Protein AF-A0A6B2IJF4-F1 (afdb_monomer_lite)

InterPro domains:
  IPR004163 Coenzyme A transferase binding site [PS01273] (3-18)
  IPR004165 Coenzyme A transferase family I [PF01144] (1-87)
  IPR004165 Coenzyme A transferase family I [PTHR13707] (1-87)
  IPR012792 3-oxoacid CoA-transferase, subunit A [TIGR02429] (1-87)
  IPR037171 NagB/RpiA transferase-like [SSF100950] (1-87)

Radius of gyration: 11.33 Å; chains: 1; bounding box: 21×26×29 Å

Organism: Acinetobacter baumannii (NCBI:txid470)

Sequence (87 aa):
IKDGATILIGGFGTAGQPAELIDGLIELGVKDLTIVSNNAGNGDYGLAKLLKAGSIKKVICSFPRQSDSYVFDELYRAGKVELELVP

Structure (mmCIF, N/CA/C/O backbone):
data_AF-A0A6B2IJF4-F1
#
_entry.id   AF-A0A6B2IJF4-F1
#
loop_
_atom_site.group_PDB
_atom_site.id
_atom_site.type_symbol
_atom_site.label_atom_id
_atom_site.label_alt_id
_atom_site.label_comp_id
_atom_site.label_asym_id
_atom_site.label_entity_id
_atom_site.label_seq_id
_atom_site.pdbx_PDB_ins_code
_atom_site.Cartn_x
_atom_site.Cartn_y
_atom_site.Cartn_z
_atom_site.occupancy
_atom_site.B_iso_or_equiv
_atom_site.auth_seq_id
_atom_site.auth_comp_id
_atom_site.auth_asym_id
_atom_site.auth_atom_id
_atom_site.pdbx_PDB_model_num
ATOM 1 N N . ILE A 1 1 ? -2.330 11.041 11.371 1.00 95.00 1 ILE A N 1
ATOM 2 C CA . ILE A 1 1 ? -2.989 9.952 10.603 1.00 95.00 1 ILE A CA 1
ATOM 3 C C . ILE A 1 1 ? -3.541 8.959 11.623 1.00 95.00 1 ILE A C 1
ATOM 5 O O . ILE A 1 1 ? -2.962 8.886 12.699 1.00 95.00 1 ILE A O 1
ATOM 9 N N . LYS A 1 2 ? -4.683 8.310 11.364 1.00 97.25 2 LYS A N 1
ATOM 10 C CA . LYS A 1 2 ? -5.336 7.378 12.304 1.00 97.25 2 LYS A CA 1
ATOM 11 C C . LYS A 1 2 ? -5.395 5.976 11.699 1.00 97.25 2 LYS A C 1
ATOM 13 O O . LYS A 1 2 ? -5.299 5.851 10.478 1.00 97.25 2 LYS A O 1
ATOM 18 N N . ASP A 1 3 ? -5.604 4.971 12.541 1.00 98.50 3 ASP A N 1
ATOM 19 C CA . ASP A 1 3 ? -5.860 3.602 12.092 1.00 98.50 3 ASP A CA 1
ATOM 20 C C . ASP A 1 3 ? -7.063 3.548 11.146 1.00 98.50 3 ASP A C 1
ATOM 22 O O . ASP A 1 3 ? -8.009 4.335 11.270 1.00 98.50 3 ASP A O 1
ATOM 26 N N . GLY A 1 4 ? -7.006 2.651 10.163 1.00 98.50 4 GLY A N 1
ATOM 27 C CA . GLY A 1 4 ? -8.052 2.516 9.146 1.00 98.50 4 GLY A CA 1
ATOM 28 C C . GLY A 1 4 ? -8.060 3.614 8.076 1.00 98.50 4 GLY A C 1
ATOM 29 O O . GLY A 1 4 ? -8.941 3.623 7.216 1.00 98.50 4 GLY A O 1
ATOM 30 N N . ALA A 1 5 ? -7.114 4.560 8.102 1.00 98.69 5 ALA A N 1
ATOM 31 C CA . ALA A 1 5 ? -7.055 5.617 7.098 1.00 98.69 5 ALA A CA 1
ATOM 32 C C . ALA A 1 5 ? -6.757 5.069 5.691 1.00 98.69 5 ALA A C 1
ATOM 34 O O . ALA A 1 5 ? -6.001 4.112 5.511 1.00 98.69 5 ALA A O 1
ATOM 35 N N . THR A 1 6 ? -7.318 5.737 4.680 1.00 98.75 6 THR A N 1
ATOM 36 C CA . THR A 1 6 ? -6.937 5.540 3.277 1.00 98.75 6 THR A CA 1
ATOM 37 C C . THR A 1 6 ? -5.869 6.556 2.894 1.00 98.75 6 THR A C 1
ATOM 39 O O . THR A 1 6 ? -6.078 7.757 3.063 1.00 98.75 6 THR A O 1
ATOM 42 N N . ILE A 1 7 ? -4.733 6.080 2.389 1.00 98.38 7 ILE A N 1
ATOM 43 C CA . ILE A 1 7 ? -3.574 6.902 2.037 1.00 98.38 7 ILE A CA 1
ATOM 44 C C . ILE A 1 7 ? -3.249 6.706 0.557 1.00 98.38 7 ILE A C 1
ATOM 46 O O . ILE A 1 7 ? -3.073 5.581 0.091 1.00 98.38 7 ILE A O 1
ATOM 50 N N . LEU A 1 8 ? -3.154 7.814 -0.176 1.00 98.25 8 LEU A N 1
ATOM 51 C CA . LEU A 1 8 ? -2.740 7.830 -1.576 1.00 98.25 8 LEU A CA 1
ATOM 52 C C . LEU A 1 8 ? -1.231 8.075 -1.633 1.00 98.25 8 LEU A C 1
ATOM 54 O O . LEU A 1 8 ? -0.742 9.063 -1.086 1.00 98.25 8 LEU A O 1
ATOM 58 N N . ILE A 1 9 ? -0.503 7.182 -2.299 1.00 97.00 9 ILE A N 1
ATOM 59 C CA . ILE A 1 9 ? 0.952 7.248 -2.432 1.00 97.00 9 ILE A CA 1
ATOM 60 C C . ILE A 1 9 ? 1.307 7.378 -3.910 1.00 97.00 9 ILE A C 1
ATOM 62 O O . ILE A 1 9 ? 1.065 6.466 -4.705 1.00 97.00 9 ILE A O 1
ATOM 66 N N . GLY A 1 10 ? 1.902 8.519 -4.260 1.00 95.88 10 GLY A N 1
ATOM 67 C CA . GLY A 1 10 ? 2.452 8.761 -5.591 1.00 95.88 10 GLY A CA 1
ATOM 68 C C . GLY A 1 10 ? 3.715 7.942 -5.874 1.00 95.88 10 GLY A C 1
ATOM 69 O O . GLY A 1 10 ? 4.348 7.412 -4.960 1.00 95.88 10 GLY A O 1
ATOM 70 N N . GLY A 1 11 ? 4.079 7.874 -7.154 1.00 93.25 11 GLY A N 1
ATOM 71 C CA . GLY A 1 11 ? 5.262 7.171 -7.648 1.00 93.25 11 GLY A CA 1
ATOM 72 C C . GLY A 1 11 ? 4.935 6.073 -8.663 1.00 93.25 11 GLY A C 1
ATOM 73 O O . GLY A 1 11 ? 3.792 5.631 -8.786 1.00 93.25 11 GLY A O 1
ATOM 74 N N . PHE A 1 12 ? 5.958 5.646 -9.403 1.00 91.69 12 PHE A N 1
ATOM 75 C CA . PHE A 1 12 ? 5.901 4.527 -10.343 1.00 91.69 12 PHE A CA 1
ATOM 76 C C . PHE A 1 12 ? 7.097 3.605 -10.118 1.00 91.69 12 PHE A C 1
ATOM 78 O O . PHE A 1 12 ? 8.252 3.983 -10.316 1.00 91.69 12 PHE A O 1
ATOM 85 N N . GLY A 1 13 ? 6.811 2.385 -9.680 1.00 85.12 13 GLY A N 1
ATOM 86 C CA . GLY A 1 13 ? 7.829 1.543 -9.057 1.00 85.12 13 GLY A CA 1
ATOM 87 C C . GLY A 1 13 ? 8.374 2.279 -7.841 1.00 85.12 13 GLY A C 1
ATOM 88 O O . GLY A 1 13 ? 7.647 2.619 -6.912 1.00 85.12 13 GLY A O 1
ATOM 89 N N . THR A 1 14 ? 9.649 2.605 -7.945 1.00 85.81 14 THR A N 1
ATOM 90 C CA . THR A 1 14 ? 10.495 3.167 -6.899 1.00 85.81 14 THR A CA 1
ATOM 91 C C . THR A 1 14 ? 10.729 4.664 -7.121 1.00 85.81 14 THR A C 1
ATOM 93 O O . THR A 1 14 ? 11.101 5.402 -6.209 1.00 85.81 14 THR A O 1
ATOM 96 N N . ALA A 1 15 ? 10.464 5.138 -8.341 1.00 91.94 15 ALA A N 1
ATOM 97 C CA . ALA A 1 15 ? 10.630 6.523 -8.736 1.00 91.94 15 ALA A CA 1
ATOM 98 C C . ALA A 1 15 ? 9.458 7.376 -8.235 1.00 91.94 15 ALA A C 1
ATOM 100 O O . ALA A 1 15 ? 8.291 7.034 -8.433 1.00 91.94 15 ALA A O 1
ATOM 101 N N . GLY A 1 16 ? 9.766 8.521 -7.621 1.00 92.88 16 GLY A N 1
ATOM 102 C CA . GLY A 1 16 ? 8.761 9.486 -7.157 1.00 92.88 16 GLY A CA 1
ATOM 103 C C . GLY A 1 16 ? 7.975 9.055 -5.914 1.00 92.88 16 GLY A C 1
ATOM 104 O O . GLY A 1 16 ? 7.004 9.717 -5.554 1.00 92.88 16 GLY A O 1
ATOM 105 N N . GLN A 1 17 ? 8.386 7.970 -5.256 1.00 94.62 17 GLN A N 1
ATOM 106 C CA . GLN A 1 17 ? 7.787 7.526 -4.006 1.00 94.62 17 GLN A CA 1
ATOM 107 C C . GLN A 1 17 ? 8.241 8.413 -2.828 1.00 94.62 17 GLN A C 1
ATOM 109 O O . GLN A 1 17 ? 9.438 8.675 -2.696 1.00 94.62 17 GLN A O 1
ATOM 114 N N . PRO A 1 18 ? 7.335 8.853 -1.932 1.00 96.12 18 PRO A N 1
ATOM 115 C CA . PRO A 1 18 ? 7.688 9.710 -0.801 1.00 96.12 18 PRO A CA 1
ATOM 116 C C . PRO A 1 18 ? 8.285 8.896 0.363 1.00 96.12 18 PRO A C 1
ATOM 118 O O . PRO A 1 18 ? 7.642 8.722 1.397 1.00 96.12 18 PRO A O 1
ATOM 121 N N . ALA A 1 19 ? 9.504 8.376 0.188 1.00 93.69 19 ALA A N 1
ATOM 122 C CA . ALA A 1 19 ? 10.148 7.444 1.121 1.00 93.69 19 ALA A CA 1
ATOM 123 C C . ALA A 1 19 ? 10.155 7.940 2.580 1.00 93.69 19 ALA A C 1
ATOM 125 O O . ALA A 1 19 ? 9.704 7.217 3.464 1.00 93.69 19 ALA A O 1
ATOM 126 N N . GLU A 1 20 ? 10.533 9.197 2.824 1.00 96.19 20 GLU A N 1
ATOM 127 C CA . GLU A 1 20 ? 10.641 9.709 4.201 1.00 96.19 20 GLU A CA 1
ATOM 128 C C . GLU A 1 20 ? 9.287 9.925 4.882 1.00 96.19 20 GLU A C 1
ATOM 130 O O . GLU A 1 20 ? 9.155 9.760 6.093 1.00 96.19 20 GLU A O 1
ATOM 135 N N . LEU A 1 21 ? 8.239 10.237 4.111 1.00 97.50 21 LEU A N 1
ATOM 136 C CA . LEU A 1 21 ? 6.882 10.293 4.660 1.00 97.50 21 LEU A CA 1
ATOM 137 C C . LEU A 1 21 ? 6.361 8.893 4.997 1.00 97.50 21 LEU A C 1
ATOM 139 O O . LEU A 1 21 ? 5.593 8.744 5.945 1.00 97.50 21 LEU A O 1
ATOM 143 N N . ILE A 1 22 ? 6.771 7.871 4.237 1.00 97.44 22 ILE A N 1
ATOM 144 C CA . ILE A 1 22 ? 6.442 6.476 4.543 1.00 97.44 22 ILE A CA 1
ATOM 145 C C . ILE A 1 22 ? 7.159 6.032 5.819 1.00 97.44 22 ILE A C 1
ATOM 147 O O . ILE A 1 22 ? 6.532 5.398 6.664 1.00 97.44 22 ILE A O 1
ATOM 151 N N . ASP A 1 23 ? 8.421 6.413 6.001 1.00 97.38 23 ASP A N 1
ATOM 152 C CA . ASP A 1 23 ? 9.153 6.135 7.237 1.00 97.38 23 ASP A CA 1
ATOM 153 C C . ASP A 1 23 ? 8.494 6.812 8.446 1.00 97.38 23 ASP A C 1
ATOM 155 O O . ASP A 1 23 ? 8.195 6.137 9.431 1.00 97.38 23 ASP A O 1
ATOM 159 N N . GLY A 1 24 ? 8.109 8.087 8.331 1.00 98.00 24 GLY A N 1
ATOM 160 C CA . GLY A 1 24 ? 7.324 8.760 9.371 1.00 98.00 24 GLY A CA 1
ATOM 161 C C . GLY A 1 24 ? 5.970 8.084 9.644 1.00 98.00 24 GLY A C 1
ATOM 162 O O . GLY A 1 24 ? 5.5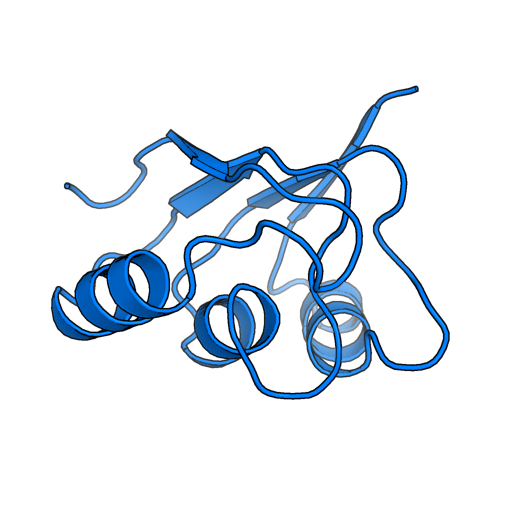14 8.028 10.784 1.00 98.00 24 GLY A O 1
ATOM 163 N N . LEU A 1 25 ? 5.319 7.515 8.624 1.00 97.31 25 LEU A N 1
ATOM 164 C CA . LEU A 1 25 ? 4.074 6.761 8.799 1.00 97.31 25 LEU A CA 1
ATOM 165 C C . LEU A 1 25 ? 4.285 5.451 9.573 1.00 97.31 25 LEU A C 1
ATOM 167 O O . LEU A 1 25 ? 3.430 5.082 10.379 1.00 97.31 25 LEU A O 1
ATOM 171 N N . ILE A 1 26 ? 5.415 4.772 9.354 1.00 98.00 26 ILE A N 1
ATOM 172 C CA . ILE A 1 26 ? 5.814 3.585 10.121 1.00 98.00 26 ILE A CA 1
ATOM 173 C C . ILE A 1 26 ? 6.059 3.966 11.585 1.00 98.00 26 ILE A C 1
ATOM 175 O O . ILE A 1 26 ? 5.568 3.276 12.478 1.00 98.00 26 ILE A O 1
ATOM 179 N N . GLU A 1 27 ? 6.761 5.073 11.840 1.00 98.25 27 GLU A N 1
ATOM 180 C CA . GLU A 1 27 ? 7.044 5.572 13.195 1.00 98.25 27 GLU A CA 1
ATOM 181 C C . GLU A 1 27 ? 5.776 5.931 13.978 1.00 98.25 27 GLU A C 1
ATOM 183 O O . GLU A 1 27 ? 5.708 5.700 15.185 1.00 98.25 27 GLU A O 1
ATOM 188 N N . LEU A 1 28 ? 4.740 6.434 13.298 1.00 97.62 28 LEU A N 1
ATOM 189 C CA . LEU A 1 28 ? 3.435 6.684 13.916 1.00 97.62 28 LEU A CA 1
ATOM 190 C C . LEU A 1 28 ? 2.741 5.402 14.404 1.00 97.62 28 LEU A C 1
ATOM 192 O O . LEU A 1 28 ? 1.792 5.494 15.181 1.00 97.62 28 LEU A O 1
ATOM 196 N N . GLY A 1 29 ? 3.167 4.221 13.943 1.00 97.12 29 GLY 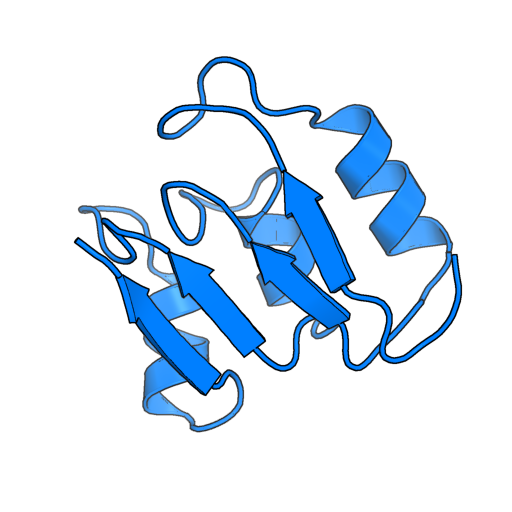A N 1
ATOM 197 C CA . GLY A 1 29 ? 2.653 2.931 14.403 1.00 97.12 29 GLY A CA 1
ATOM 198 C C . GLY A 1 29 ? 1.211 2.624 13.992 1.00 97.12 29 GLY A C 1
ATOM 199 O O . GLY A 1 29 ? 0.648 1.645 14.478 1.00 97.12 29 GLY A O 1
ATOM 200 N N . VAL A 1 30 ? 0.624 3.425 13.098 1.00 97.81 30 VAL A N 1
ATOM 201 C CA . VAL A 1 30 ? -0.766 3.265 12.649 1.00 97.81 30 VAL A CA 1
ATOM 202 C C . VAL A 1 30 ? -0.987 1.939 11.920 1.00 97.81 30 VAL A C 1
ATOM 204 O O . VAL A 1 30 ? -0.081 1.411 11.259 1.00 97.81 30 VAL A O 1
ATOM 207 N N . LYS A 1 31 ? -2.202 1.401 12.038 1.00 98.12 31 LYS A N 1
ATOM 208 C CA . LYS A 1 31 ? -2.605 0.078 11.546 1.00 98.12 31 LYS A CA 1
ATOM 209 C C . LYS A 1 31 ? -3.837 0.127 10.647 1.00 98.12 31 LYS A C 1
ATOM 211 O O . LYS A 1 31 ? -4.492 1.156 10.484 1.00 98.12 31 LYS A O 1
ATOM 216 N N . ASP A 1 32 ? -4.114 -1.015 10.027 1.00 98.56 32 ASP A N 1
ATOM 217 C CA . ASP A 1 32 ? -5.273 -1.262 9.168 1.00 98.56 32 ASP A CA 1
ATOM 218 C C . ASP A 1 32 ? -5.432 -0.290 7.991 1.00 98.56 32 ASP A C 1
ATOM 220 O O . ASP A 1 32 ? -6.540 -0.010 7.534 1.00 98.56 32 ASP A O 1
ATOM 224 N N . LEU A 1 33 ? -4.319 0.229 7.472 1.00 98.75 33 LEU A N 1
ATOM 225 C CA . LEU A 1 33 ? -4.346 1.208 6.393 1.00 98.75 33 LEU A CA 1
ATOM 226 C C . LEU A 1 33 ? -4.838 0.594 5.078 1.00 98.75 33 LEU A C 1
ATOM 228 O O . LEU A 1 33 ? -4.505 -0.546 4.737 1.00 98.75 33 LEU A O 1
ATOM 232 N N . THR A 1 34 ? -5.564 1.399 4.303 1.00 98.88 34 THR A N 1
ATOM 233 C CA . THR A 1 34 ? -5.793 1.145 2.876 1.00 98.88 34 THR A CA 1
ATOM 234 C C . THR A 1 34 ? -4.844 2.014 2.069 1.00 98.88 34 THR A C 1
ATOM 236 O O . THR A 1 34 ? -4.868 3.238 2.192 1.00 98.88 34 THR A O 1
ATOM 239 N N . ILE A 1 35 ? -4.003 1.400 1.244 1.00 98.44 35 ILE A N 1
ATOM 240 C CA . ILE A 1 35 ? -3.060 2.123 0.392 1.00 98.44 35 ILE A CA 1
ATOM 241 C C . ILE A 1 35 ? -3.560 2.128 -1.041 1.00 98.44 35 ILE A C 1
ATOM 243 O O . ILE A 1 35 ? -3.869 1.077 -1.592 1.00 98.44 35 ILE A O 1
ATOM 247 N N . VAL A 1 36 ? -3.579 3.309 -1.651 1.00 98.56 36 VAL A N 1
ATOM 248 C CA . VAL A 1 36 ? -3.823 3.485 -3.083 1.00 98.56 36 VAL A CA 1
ATOM 249 C C . VAL A 1 36 ? -2.519 3.923 -3.738 1.00 98.56 36 VAL A C 1
ATOM 251 O O . VAL A 1 36 ? -1.988 4.987 -3.413 1.00 98.56 36 VAL A O 1
ATOM 254 N N . SER A 1 37 ? -1.981 3.104 -4.635 1.00 96.94 37 SER A N 1
ATOM 255 C CA . SER A 1 37 ? -0.745 3.405 -5.365 1.00 96.94 37 SER A CA 1
ATOM 256 C C . SER A 1 37 ? -0.705 2.645 -6.688 1.00 96.94 37 SER A C 1
ATOM 258 O O . SER A 1 37 ? -1.485 1.727 -6.898 1.00 96.94 37 SER A O 1
ATOM 260 N N . ASN A 1 38 ? 0.198 2.999 -7.599 1.00 95.56 38 ASN A N 1
ATOM 261 C CA . ASN A 1 38 ? 0.330 2.289 -8.873 1.00 95.56 38 ASN A CA 1
ATOM 262 C C . ASN A 1 38 ? 0.767 0.819 -8.684 1.00 95.56 38 ASN A C 1
ATOM 264 O O . ASN A 1 38 ? 0.329 -0.054 -9.426 1.00 95.56 38 ASN A O 1
ATOM 268 N N . ASN A 1 39 ? 1.608 0.531 -7.687 1.00 94.56 39 ASN A N 1
ATOM 269 C CA . ASN A 1 39 ? 2.091 -0.817 -7.362 1.00 94.56 39 ASN A CA 1
ATOM 270 C C . ASN A 1 39 ? 2.045 -1.090 -5.850 1.00 94.56 39 ASN A C 1
ATOM 272 O O . ASN A 1 39 ? 1.686 -0.214 -5.066 1.00 94.56 39 ASN A O 1
ATOM 276 N N . ALA A 1 40 ? 2.431 -2.303 -5.447 1.00 95.25 40 ALA A N 1
ATOM 277 C CA . ALA A 1 40 ? 2.491 -2.721 -4.047 1.00 95.25 40 ALA A CA 1
ATOM 278 C C . ALA A 1 40 ? 3.918 -2.693 -3.454 1.00 95.25 40 ALA A C 1
ATOM 280 O O . ALA A 1 40 ? 4.187 -3.349 -2.453 1.00 95.25 40 ALA A O 1
ATOM 281 N N . GLY A 1 41 ? 4.837 -1.930 -4.047 1.00 94.00 41 GLY A N 1
ATOM 282 C CA . GLY A 1 41 ? 6.219 -1.804 -3.591 1.00 94.00 41 GLY A CA 1
ATOM 283 C C . GLY A 1 41 ? 7.187 -2.860 -4.138 1.00 94.00 41 GLY A C 1
ATOM 284 O O . GLY A 1 41 ? 6.807 -3.878 -4.728 1.00 94.00 41 GLY A O 1
ATOM 285 N N . ASN A 1 42 ? 8.471 -2.574 -3.923 1.00 93.81 42 ASN A N 1
ATOM 286 C CA . ASN A 1 42 ? 9.621 -3.297 -4.456 1.00 93.81 42 ASN A CA 1
ATOM 287 C C . ASN A 1 42 ? 10.691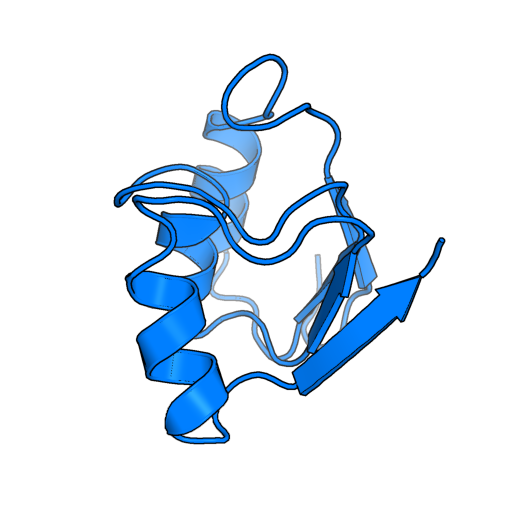 -3.442 -3.371 1.00 93.81 42 ASN A C 1
ATOM 289 O O . ASN A 1 42 ? 10.938 -2.502 -2.610 1.00 93.81 42 ASN A O 1
ATOM 293 N N . GLY A 1 43 ? 11.355 -4.594 -3.320 1.00 93.69 43 GLY A N 1
ATOM 294 C CA . GLY A 1 43 ? 12.453 -4.823 -2.390 1.00 93.69 43 GLY A CA 1
ATOM 295 C C . GLY A 1 43 ? 12.020 -4.725 -0.922 1.00 93.69 43 GLY A C 1
ATOM 296 O O . GLY A 1 43 ? 11.006 -5.287 -0.515 1.00 93.69 43 GLY A O 1
ATOM 297 N N . ASP A 1 44 ? 12.795 -3.984 -0.127 1.00 93.56 44 ASP A N 1
ATOM 298 C CA . ASP A 1 44 ? 12.594 -3.803 1.321 1.00 93.56 44 ASP A CA 1
ATOM 299 C C . ASP A 1 44 ? 12.459 -2.322 1.747 1.00 93.56 44 ASP A C 1
ATOM 301 O O . ASP A 1 44 ? 12.673 -1.985 2.912 1.00 93.56 44 ASP A O 1
ATOM 305 N N . TYR A 1 45 ? 12.123 -1.410 0.827 1.00 91.44 45 TYR A N 1
ATOM 306 C CA . TYR A 1 45 ? 12.040 0.035 1.097 1.00 91.44 45 TYR A CA 1
ATOM 307 C C . TYR A 1 45 ? 10.673 0.629 0.741 1.00 91.44 45 TYR A C 1
ATOM 30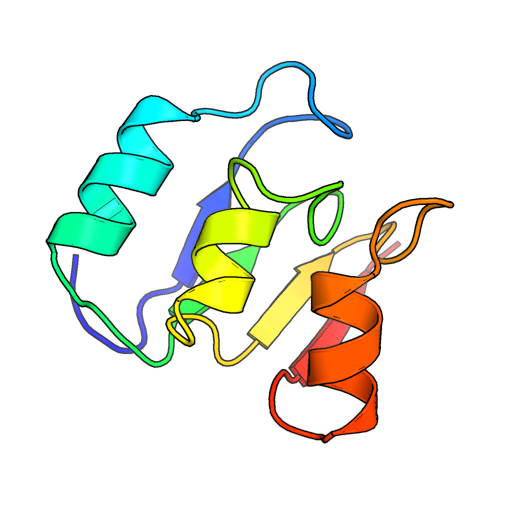9 O O . TYR A 1 45 ? 9.834 -0.024 0.118 1.00 91.44 45 TYR A O 1
ATOM 317 N N . GLY A 1 46 ? 10.425 1.867 1.182 1.00 94.56 46 GLY A N 1
ATOM 318 C CA . GLY A 1 46 ? 9.181 2.588 0.906 1.00 94.56 46 GLY A CA 1
ATOM 319 C C . GLY A 1 46 ? 7.942 1.754 1.242 1.00 94.56 46 GLY A C 1
ATOM 320 O O . GLY A 1 46 ? 7.791 1.246 2.351 1.00 94.56 46 GLY A O 1
ATOM 321 N N . LEU A 1 47 ? 7.051 1.578 0.268 1.00 96.38 47 LEU A N 1
ATOM 322 C CA . LEU A 1 47 ? 5.796 0.841 0.450 1.00 96.38 47 LEU A CA 1
ATOM 323 C C . LEU A 1 47 ? 6.025 -0.626 0.836 1.00 96.38 47 LEU A C 1
ATOM 325 O O . LEU A 1 47 ? 5.268 -1.149 1.651 1.00 96.38 47 LEU A O 1
ATOM 329 N N . ALA A 1 48 ? 7.087 -1.269 0.340 1.00 96.50 48 ALA A N 1
ATOM 330 C CA . ALA A 1 48 ? 7.427 -2.626 0.764 1.00 96.50 48 ALA A CA 1
ATOM 331 C C . ALA A 1 48 ? 7.817 -2.666 2.251 1.00 96.50 48 ALA A C 1
ATOM 333 O O . ALA A 1 48 ? 7.398 -3.563 2.980 1.00 96.50 48 ALA A O 1
ATOM 334 N N . LYS A 1 49 ? 8.531 -1.646 2.745 1.00 97.12 49 LYS A N 1
ATOM 335 C CA . LYS A 1 49 ? 8.854 -1.497 4.174 1.00 97.12 49 LYS A CA 1
ATOM 336 C C . LYS A 1 49 ? 7.592 -1.300 5.023 1.00 97.12 49 LYS A C 1
ATOM 338 O O . LYS A 1 49 ? 7.462 -1.924 6.073 1.00 97.12 49 LYS A O 1
ATOM 343 N N . LEU A 1 50 ? 6.633 -0.499 4.551 1.00 97.69 50 LEU A N 1
ATOM 344 C CA . LEU A 1 50 ? 5.348 -0.288 5.232 1.00 97.69 50 LEU A CA 1
ATOM 345 C C . LEU A 1 50 ? 4.479 -1.559 5.261 1.00 97.69 50 LEU A C 1
ATOM 347 O O . LEU A 1 50 ? 3.864 -1.861 6.285 1.00 97.69 50 LEU A O 1
ATOM 351 N N . LEU A 1 51 ? 4.464 -2.331 4.167 1.00 97.62 51 LEU A N 1
ATOM 352 C CA . LEU A 1 51 ? 3.847 -3.662 4.116 1.00 97.62 51 LEU A CA 1
ATOM 353 C C . LEU A 1 51 ? 4.486 -4.594 5.148 1.00 97.62 51 LEU A C 1
ATOM 355 O O . LEU A 1 51 ? 3.783 -5.197 5.958 1.00 97.62 51 LEU A O 1
ATOM 359 N N . LYS A 1 52 ? 5.822 -4.659 5.168 1.00 97.81 52 LYS A N 1
ATOM 360 C CA . LYS A 1 52 ? 6.599 -5.487 6.101 1.00 97.81 52 LYS A CA 1
ATOM 361 C C . LYS A 1 52 ? 6.362 -5.107 7.564 1.00 97.81 52 LYS A C 1
ATOM 363 O O . LYS A 1 52 ? 6.363 -5.982 8.425 1.00 97.81 52 LYS A O 1
ATOM 368 N N . ALA A 1 53 ? 6.100 -3.829 7.846 1.00 97.75 53 ALA A N 1
ATOM 369 C CA . ALA A 1 53 ? 5.725 -3.337 9.173 1.00 97.75 53 ALA A CA 1
ATOM 370 C C . ALA A 1 53 ? 4.314 -3.781 9.628 1.00 97.75 53 ALA A C 1
ATOM 372 O O . ALA A 1 53 ? 3.913 -3.518 10.767 1.00 97.75 53 ALA A O 1
ATOM 373 N N . GLY A 1 54 ? 3.544 -4.446 8.756 1.00 97.50 54 GLY A N 1
ATOM 374 C CA . GLY A 1 54 ? 2.211 -4.964 9.063 1.00 97.50 54 GLY A CA 1
ATOM 375 C C . GLY A 1 54 ? 1.190 -3.859 9.324 1.00 97.50 54 GLY A C 1
ATOM 376 O O . GLY A 1 54 ? 0.293 -4.030 10.144 1.00 97.50 54 GLY A O 1
ATOM 377 N N . SER A 1 55 ? 1.373 -2.691 8.708 1.00 97.94 55 SER A N 1
ATOM 378 C CA . SER A 1 55 ? 0.483 -1.536 8.886 1.00 97.94 55 SER A CA 1
ATOM 379 C C . SER A 1 55 ? -0.632 -1.460 7.844 1.00 97.94 55 SER A C 1
ATOM 381 O O . SER A 1 55 ? -1.568 -0.681 8.008 1.00 97.94 55 SER A O 1
ATOM 383 N N . ILE A 1 56 ? -0.553 -2.261 6.781 1.00 98.50 56 ILE A N 1
ATOM 384 C CA . ILE A 1 56 ? -1.475 -2.217 5.646 1.00 98.50 56 ILE A CA 1
ATOM 385 C C . ILE A 1 56 ? -2.420 -3.407 5.718 1.00 98.50 56 ILE A C 1
ATOM 387 O O . ILE A 1 56 ? -1.973 -4.550 5.756 1.00 98.50 56 ILE A O 1
ATOM 391 N N . LYS A 1 57 ? -3.721 -3.123 5.673 1.00 98.75 57 LYS A N 1
ATOM 392 C CA . LYS A 1 57 ? -4.773 -4.130 5.521 1.00 98.75 57 LYS A CA 1
ATOM 393 C C . LYS A 1 57 ? -5.101 -4.386 4.054 1.00 98.75 57 LYS A C 1
ATOM 395 O O . LYS A 1 57 ? -5.341 -5.527 3.678 1.00 98.75 57 LYS A O 1
ATOM 400 N N . LYS A 1 58 ? -5.126 -3.338 3.225 1.00 98.81 58 LYS A N 1
ATOM 401 C CA . LYS A 1 58 ? -5.561 -3.421 1.824 1.00 98.81 58 LYS A CA 1
ATOM 402 C C . LYS A 1 58 ? -4.696 -2.567 0.907 1.00 98.81 58 LYS A C 1
ATOM 404 O O . LYS A 1 58 ? -4.356 -1.436 1.249 1.00 98.81 58 LYS A O 1
ATOM 409 N N . VAL A 1 59 ? -4.399 -3.086 -0.280 1.00 98.38 59 VAL A N 1
ATOM 410 C CA . VAL A 1 59 ? -3.771 -2.346 -1.379 1.00 98.38 59 VAL A CA 1
ATOM 411 C C . VAL A 1 59 ? -4.751 -2.245 -2.544 1.00 98.38 59 VAL A C 1
ATOM 413 O O . VAL A 1 59 ? -5.332 -3.244 -2.962 1.00 98.38 59 VAL A O 1
ATOM 416 N N . ILE A 1 60 ? -4.918 -1.037 -3.075 1.00 98.62 60 ILE A N 1
ATOM 417 C CA . ILE A 1 60 ? -5.631 -0.746 -4.319 1.00 98.62 60 ILE A CA 1
ATOM 418 C C . ILE A 1 60 ? -4.592 -0.272 -5.330 1.00 98.62 60 ILE A C 1
ATOM 420 O O . ILE A 1 60 ? -3.935 0.747 -5.100 1.00 98.62 60 ILE A O 1
ATOM 424 N N . CYS A 1 61 ? -4.394 -1.018 -6.413 1.00 97.12 61 CYS A N 1
ATOM 425 C CA . CYS A 1 61 ? -3.359 -0.689 -7.394 1.00 97.12 61 CYS A CA 1
ATOM 426 C C . CYS A 1 61 ? -3.629 -1.287 -8.773 1.00 97.12 61 CYS A C 1
ATOM 428 O O . CYS A 1 61 ? -4.467 -2.176 -8.911 1.00 97.12 61 CYS A O 1
ATOM 430 N N . SER A 1 62 ? -2.899 -0.809 -9.780 1.00 96.12 62 SER A N 1
ATOM 431 C CA . SER A 1 62 ? -2.990 -1.300 -11.160 1.00 96.12 62 SER A CA 1
ATOM 432 C C . SER A 1 62 ? -1.940 -2.348 -11.506 1.00 96.12 62 SER A C 1
ATOM 434 O O . SER A 1 62 ? -2.187 -3.236 -12.322 1.00 96.12 62 SER A O 1
ATOM 436 N N . PHE A 1 63 ? -0.777 -2.305 -10.853 1.00 95.38 63 PHE A N 1
ATOM 437 C CA . PHE A 1 63 ? 0.326 -3.227 -11.110 1.00 95.38 63 PHE A CA 1
ATOM 438 C C . PHE A 1 63 ? 0.960 -3.741 -9.802 1.00 95.38 63 PHE A C 1
ATOM 440 O O . PHE A 1 63 ? 2.055 -3.315 -9.429 1.00 95.38 63 PHE A O 1
ATOM 447 N N . PRO A 1 64 ? 0.295 -4.658 -9.068 1.00 93.44 64 PRO A N 1
ATOM 448 C CA . PRO A 1 64 ? 0.719 -5.084 -7.728 1.00 93.44 64 PRO A CA 1
ATOM 449 C C . PRO A 1 64 ? 2.042 -5.849 -7.695 1.00 93.44 64 PRO A C 1
ATOM 451 O O . PRO A 1 64 ? 2.721 -5.837 -6.674 1.00 93.44 64 PRO A O 1
ATOM 454 N N . ARG A 1 65 ? 2.392 -6.559 -8.773 1.00 92.69 65 ARG A N 1
ATOM 455 C CA . ARG A 1 65 ? 3.494 -7.528 -8.773 1.00 92.69 65 ARG A CA 1
ATOM 456 C C . ARG A 1 65 ? 4.559 -7.165 -9.795 1.00 92.69 65 ARG A C 1
ATOM 458 O O . ARG A 1 65 ? 4.268 -7.054 -10.983 1.00 92.69 65 ARG A O 1
ATOM 465 N N . GLN A 1 66 ? 5.800 -7.069 -9.332 1.00 87.81 66 GLN A N 1
ATOM 466 C CA . GLN A 1 66 ? 7.013 -6.994 -10.148 1.00 87.81 66 GLN A CA 1
ATOM 467 C C . GLN A 1 66 ? 7.977 -8.127 -9.745 1.00 87.81 66 GLN A C 1
ATOM 469 O O . GLN A 1 66 ? 7.653 -8.944 -8.882 1.00 87.81 66 GLN A O 1
ATOM 474 N N . SER A 1 67 ? 9.157 -8.211 -10.370 1.00 90.75 67 SER A N 1
ATOM 475 C CA . SER A 1 67 ? 10.141 -9.276 -10.096 1.00 90.75 67 SER A CA 1
ATOM 476 C C . SER A 1 67 ? 10.642 -9.314 -8.646 1.00 90.75 67 SER A C 1
ATOM 478 O O . SER A 1 67 ? 11.106 -10.354 -8.193 1.00 90.75 67 SER A O 1
ATOM 480 N N . ASP A 1 68 ? 10.551 -8.199 -7.925 1.00 93.94 68 ASP A N 1
ATOM 481 C CA . ASP A 1 68 ? 11.075 -7.991 -6.574 1.00 93.94 68 ASP A CA 1
ATOM 482 C C . ASP A 1 68 ? 9.992 -7.557 -5.564 1.00 93.94 68 ASP A C 1
ATOM 484 O O . ASP A 1 68 ? 10.306 -7.025 -4.503 1.00 93.94 68 ASP A O 1
ATOM 488 N N . SER A 1 69 ? 8.710 -7.820 -5.839 1.00 94.56 69 SER A N 1
ATOM 489 C CA . SER A 1 69 ? 7.594 -7.555 -4.909 1.00 94.56 69 SER A CA 1
ATOM 490 C C . SER A 1 69 ? 7.405 -8.674 -3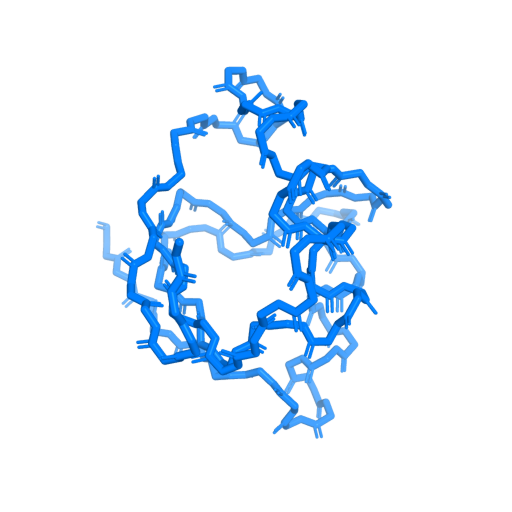.865 1.00 94.56 69 SER A C 1
ATOM 492 O O . SER A 1 69 ? 6.278 -9.031 -3.522 1.00 94.56 69 SER A O 1
ATOM 494 N N . TYR A 1 70 ? 8.494 -9.264 -3.359 1.00 97.00 70 TYR A N 1
ATOM 495 C CA . TYR A 1 70 ? 8.442 -10.471 -2.517 1.00 97.00 70 TYR A CA 1
ATOM 496 C C . TYR A 1 70 ? 7.708 -10.267 -1.185 1.00 97.00 70 TYR A C 1
ATOM 498 O O . TYR A 1 70 ? 7.002 -11.171 -0.746 1.00 97.00 70 TYR A O 1
ATOM 506 N N . VAL A 1 71 ? 7.807 -9.081 -0.572 1.00 97.50 71 VAL A N 1
ATOM 507 C CA . VAL A 1 71 ? 7.070 -8.761 0.665 1.00 97.50 71 VAL A CA 1
ATOM 508 C C . VAL A 1 71 ? 5.561 -8.791 0.421 1.00 97.50 71 VAL A C 1
ATOM 510 O O . VAL A 1 71 ? 4.817 -9.395 1.193 1.00 97.50 71 VAL A O 1
ATOM 513 N N . PHE A 1 72 ? 5.102 -8.162 -0.663 1.00 97.56 72 PHE A N 1
ATOM 514 C CA . PHE A 1 72 ? 3.690 -8.191 -1.031 1.00 97.56 72 PHE A CA 1
ATOM 515 C C . PHE A 1 72 ? 3.233 -9.620 -1.338 1.00 97.56 72 PHE A C 1
ATOM 517 O O . PHE A 1 72 ? 2.224 -10.064 -0.794 1.00 97.56 72 PHE A O 1
ATOM 524 N N . ASP A 1 73 ? 3.992 -10.351 -2.160 1.00 97.25 73 ASP A N 1
ATOM 525 C CA . ASP A 1 73 ? 3.666 -11.722 -2.553 1.00 97.25 73 ASP A CA 1
ATOM 526 C C . ASP A 1 73 ? 3.499 -12.644 -1.336 1.00 97.25 73 ASP A C 1
ATOM 528 O O . ASP A 1 73 ? 2.544 -13.421 -1.286 1.00 97.25 73 ASP A O 1
ATOM 532 N N . GLU A 1 74 ? 4.396 -12.552 -0.350 1.00 97.88 74 GLU A N 1
ATOM 533 C CA . GLU A 1 74 ? 4.319 -13.330 0.888 1.00 97.88 74 GLU A CA 1
ATOM 534 C C . GLU A 1 74 ? 3.054 -12.991 1.689 1.00 97.88 74 GLU A C 1
ATOM 536 O O . GLU A 1 74 ? 2.276 -13.882 2.040 1.00 97.88 74 GLU A O 1
ATOM 541 N N . LEU A 1 75 ? 2.818 -11.703 1.952 1.00 98.25 75 LEU A N 1
ATOM 542 C CA . LEU A 1 75 ? 1.704 -11.250 2.787 1.00 98.25 75 LEU A CA 1
ATOM 543 C C . LEU A 1 75 ? 0.344 -11.513 2.137 1.00 98.25 75 LEU A C 1
ATOM 545 O O . LEU A 1 75 ? -0.592 -11.936 2.820 1.00 98.25 75 LEU A O 1
ATOM 549 N N . TYR A 1 76 ? 0.241 -11.306 0.825 1.00 98.06 76 TYR A N 1
ATOM 550 C CA . TYR A 1 76 ? -0.969 -11.579 0.060 1.00 98.06 76 TYR A CA 1
ATOM 551 C C . TYR A 1 76 ? -1.292 -13.078 0.048 1.00 98.06 76 TYR A C 1
ATOM 553 O O . TYR A 1 76 ? -2.412 -13.472 0.369 1.00 98.06 76 TYR A O 1
ATOM 561 N N . ARG A 1 77 ? -0.301 -13.941 -0.229 1.00 97.75 77 ARG A N 1
ATOM 562 C CA . ARG A 1 77 ? -0.487 -15.406 -0.197 1.00 97.75 77 ARG A CA 1
ATOM 563 C C . ARG A 1 77 ? -0.841 -15.924 1.195 1.00 97.75 77 ARG A C 1
ATOM 565 O O . ARG A 1 77 ? -1.560 -16.911 1.304 1.00 97.75 77 ARG A O 1
ATOM 572 N N . ALA A 1 78 ? -0.358 -15.259 2.243 1.00 98.25 78 ALA A N 1
ATOM 573 C CA . ALA A 1 78 ? -0.711 -15.559 3.626 1.00 98.25 78 ALA A CA 1
ATOM 574 C C . ALA A 1 78 ? -2.092 -15.013 4.048 1.00 98.25 78 ALA A C 1
ATOM 576 O O . ALA A 1 78 ? -2.487 -15.215 5.194 1.00 98.25 78 ALA A O 1
ATOM 577 N N . GLY A 1 79 ? -2.810 -14.299 3.171 1.00 98.12 79 GLY A N 1
ATOM 578 C CA . GLY A 1 79 ? -4.103 -13.682 3.481 1.00 98.12 79 GLY A CA 1
ATOM 579 C C . GLY A 1 79 ? -4.021 -12.509 4.464 1.00 98.12 79 GLY A C 1
ATOM 580 O O . GLY A 1 79 ? -5.030 -12.138 5.054 1.00 98.12 79 GLY A O 1
ATOM 581 N N . LYS A 1 80 ? -2.828 -11.937 4.671 1.00 98.19 80 LYS A N 1
ATOM 582 C CA . LYS A 1 80 ? -2.598 -10.822 5.607 1.00 98.19 80 LYS A CA 1
ATOM 583 C C . LYS A 1 80 ? -2.875 -9.451 4.991 1.00 98.19 80 LYS A C 1
ATOM 585 O O . LYS A 1 80 ? -3.035 -8.487 5.729 1.00 98.19 80 LYS A O 1
ATOM 590 N N . VAL A 1 81 ? -2.895 -9.365 3.661 1.00 98.31 81 VAL A N 1
ATOM 591 C CA . VAL A 1 81 ? -3.154 -8.134 2.908 1.00 98.31 81 VAL A CA 1
ATOM 592 C C . VAL A 1 81 ? -4.190 -8.425 1.830 1.00 98.31 81 VAL A C 1
ATOM 594 O O . VAL A 1 81 ? -4.050 -9.376 1.065 1.00 98.31 81 VAL A O 1
ATOM 597 N N . GLU A 1 82 ? -5.221 -7.593 1.761 1.00 98.62 82 GLU A N 1
ATOM 598 C CA . GLU A 1 82 ? -6.225 -7.602 0.701 1.00 98.62 82 GLU A CA 1
ATOM 599 C C . GLU A 1 82 ? -5.709 -6.855 -0.540 1.00 98.62 82 GLU A C 1
ATOM 601 O O . GLU A 1 82 ? -4.974 -5.870 -0.430 1.00 98.62 82 GLU A O 1
ATOM 606 N N . LEU A 1 83 ? -6.135 -7.286 -1.728 1.00 98.38 83 LEU A N 1
ATOM 607 C CA . LEU A 1 83 ? -5.825 -6.626 -2.997 1.00 98.38 83 LEU A CA 1
ATOM 608 C C . LEU A 1 83 ? -7.118 -6.277 -3.737 1.00 98.38 83 LEU A C 1
ATOM 610 O O . LEU A 1 83 ? -7.949 -7.150 -3.980 1.00 98.38 83 LEU A O 1
ATOM 614 N N . GLU A 1 84 ? -7.238 -5.023 -4.160 1.00 98.50 84 GLU A N 1
ATOM 615 C CA . GLU A 1 84 ? -8.179 -4.582 -5.187 1.00 98.50 84 G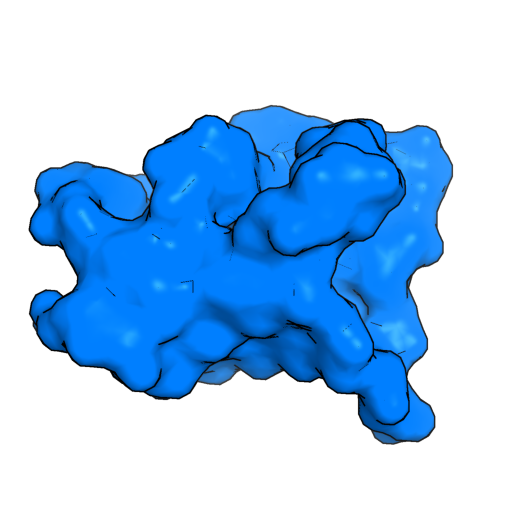LU A CA 1
ATOM 616 C C . GLU A 1 84 ? -7.388 -4.127 -6.416 1.00 98.50 84 GLU A C 1
ATOM 618 O O . GLU A 1 84 ? -6.582 -3.198 -6.347 1.00 98.50 84 GLU A O 1
ATOM 623 N N . LEU A 1 85 ? -7.587 -4.822 -7.533 1.00 97.81 85 LEU A N 1
ATOM 624 C CA . LEU A 1 85 ? -6.917 -4.514 -8.790 1.00 97.81 85 LEU A CA 1
ATOM 625 C C . LEU A 1 85 ? -7.781 -3.547 -9.605 1.00 97.81 85 LEU A C 1
ATOM 627 O O . LEU A 1 85 ? -8.953 -3.836 -9.848 1.00 97.81 85 LEU A O 1
ATOM 631 N N . VAL A 1 86 ? -7.198 -2.433 -10.047 1.00 96.69 86 VAL A N 1
ATOM 632 C CA . VAL A 1 86 ? -7.871 -1.412 -10.868 1.00 96.69 86 VAL A CA 1
ATOM 633 C C . VAL A 1 86 ? -7.128 -1.208 -12.198 1.00 96.69 86 VAL A C 1
ATOM 635 O O . VAL A 1 86 ? -5.903 -1.235 -12.177 1.00 96.69 86 VAL A O 1
ATOM 638 N N . PRO A 1 87 ? -7.813 -1.050 -13.348 1.00 91.69 87 PRO A N 1
ATOM 639 C CA . PRO A 1 87 ? -7.153 -0.805 -14.637 1.00 91.69 87 PRO A CA 1
ATOM 640 C C . PRO A 1 87 ? -6.316 0.478 -14.677 1.00 91.69 87 PRO A C 1
ATOM 642 O O . PRO A 1 87 ? -6.749 1.486 -14.072 1.00 91.69 87 PRO A O 1
#

Secondary structure (DSSP, 8-state):
--TT-EEE---BTTBT--HHHHHHHHHTT--SEEEE-SBS--TTSHHHHHHHTT-EEEEEESB---TT-HHHHHHHHTTSSEEEE--

Foldseek 3Di:
DAALEEDEFEDDAVGPTPQVVQVVVLVVVHAAYEYEYQECYFACGRNLVSLVSLRYAEYEHAYHDDPGNVSSVVCVVVNSYYYDHDD

pLDDT: mean 96.27, std 2.81, range [85.12, 98.88]